Protein AF-U7L4D9-F1 (afdb_monomer_lite)

Foldseek 3Di:
DDDDPPDDPPPPPVVVVVVVVVVVVVVVVVLVVVLLVLLLVLLVVQQLVLCVVLVNDDPVSVVLSVVCSVVVRVSLVVLVVCALVDPCRPCSVVSSVSSVVSSVRSVVRSVVVSVVVVVVVVVVVVVVVVVVVVVVVVVVVD

Structure (mmCIF, N/CA/C/O backbone):
data_AF-U7L4D9-F1
#
_entry.id   AF-U7L4D9-F1
#
loop_
_atom_site.group_PDB
_atom_site.id
_atom_site.type_symbol
_atom_site.label_atom_id
_atom_site.label_alt_id
_atom_site.label_comp_id
_atom_site.label_asym_id
_atom_site.label_entity_id
_atom_site.label_seq_id
_atom_site.pdbx_PDB_ins_code
_atom_site.Cartn_x
_atom_site.Cartn_y
_atom_site.Cartn_z
_atom_site.occupancy
_atom_site.B_iso_or_equiv
_atom_site.auth_seq_id
_atom_site.auth_comp_id
_atom_site.auth_asym_id
_atom_site.auth_atom_id
_atom_site.pdbx_PDB_model_num
ATOM 1 N N . MET A 1 1 ? -2.264 37.129 45.537 1.00 47.91 1 MET A N 1
ATOM 2 C CA . MET A 1 1 ? -3.603 37.153 46.159 1.00 47.91 1 MET A CA 1
ATOM 3 C C . MET A 1 1 ? -4.598 36.658 45.135 1.00 47.91 1 MET A C 1
ATOM 5 O O . MET A 1 1 ? -4.792 37.295 44.114 1.00 47.91 1 MET A O 1
ATOM 9 N N . GLY A 1 2 ? -5.094 35.458 45.377 1.00 52.03 2 GLY A N 1
ATOM 10 C CA . GLY A 1 2 ? -5.915 34.646 44.482 1.00 52.03 2 GLY A CA 1
ATOM 11 C C . GLY A 1 2 ? -6.047 33.256 45.096 1.00 52.03 2 GLY A C 1
ATOM 12 O O . GLY A 1 2 ? -5.856 32.241 44.442 1.00 52.03 2 GLY A O 1
ATOM 13 N N . THR A 1 3 ? -6.221 33.251 46.416 1.00 65.69 3 THR A N 1
ATOM 14 C CA . THR A 1 3 ? -6.604 32.117 47.238 1.00 65.69 3 THR A CA 1
ATOM 15 C C . THR A 1 3 ? -8.001 31.723 46.809 1.00 65.69 3 THR A C 1
ATOM 17 O O . THR A 1 3 ? -8.895 32.545 46.954 1.00 65.69 3 THR A O 1
ATOM 20 N N . LEU A 1 4 ? -8.159 30.527 46.257 1.00 44.88 4 LEU A N 1
ATOM 21 C CA . LEU A 1 4 ? -9.353 29.681 46.326 1.00 44.88 4 LEU A CA 1
ATOM 22 C C . LEU A 1 4 ? -8.962 28.346 45.662 1.00 44.88 4 LEU A C 1
ATOM 24 O O . LEU A 1 4 ? -9.515 27.934 44.648 1.00 44.88 4 LEU A O 1
ATOM 28 N N . LEU A 1 5 ? -7.982 27.652 46.258 1.00 50.12 5 LEU A N 1
ATOM 29 C CA . LEU A 1 5 ? -7.883 26.190 46.161 1.00 50.12 5 LEU A CA 1
ATOM 30 C C . LEU A 1 5 ? -9.001 25.613 47.037 1.00 50.12 5 LEU A C 1
ATOM 32 O O . LEU A 1 5 ? -8.760 25.020 48.083 1.00 50.12 5 LEU A O 1
ATOM 36 N N . SER A 1 6 ? -10.237 25.920 46.641 1.00 47.88 6 SER A N 1
ATOM 37 C CA . SER A 1 6 ? -11.427 25.292 47.181 1.00 47.88 6 SER A CA 1
ATOM 38 C C . SER A 1 6 ? -11.336 23.822 46.808 1.00 47.88 6 SER A C 1
ATOM 40 O O . SER A 1 6 ? -11.012 23.479 45.673 1.00 47.88 6 SER A O 1
ATOM 42 N N . GLU A 1 7 ? -11.510 22.987 47.815 1.00 55.09 7 GLU A N 1
ATOM 43 C CA . GLU A 1 7 ? -11.440 21.539 47.780 1.00 55.09 7 GLU A CA 1
ATOM 44 C C . GLU A 1 7 ? -12.143 20.945 46.551 1.00 55.09 7 GLU A C 1
ATOM 46 O O . GLU A 1 7 ? -13.360 20.782 46.516 1.00 55.09 7 GLU A O 1
ATOM 51 N N . ILE A 1 8 ? -11.359 20.580 45.537 1.00 54.31 8 ILE A N 1
ATOM 52 C CA . ILE A 1 8 ? -11.788 19.639 44.507 1.00 54.31 8 ILE A CA 1
ATOM 53 C C . ILE A 1 8 ? -10.964 18.378 44.761 1.00 54.31 8 ILE A C 1
ATOM 55 O O . ILE A 1 8 ? -9.733 18.465 44.722 1.00 54.31 8 ILE A O 1
ATOM 59 N N . PRO A 1 9 ? -11.572 17.220 45.066 1.00 49.53 9 PRO A N 1
ATOM 60 C CA . PRO A 1 9 ? -10.825 16.001 45.347 1.00 49.53 9 PRO A CA 1
ATOM 61 C C . PRO A 1 9 ? -9.893 15.664 44.171 1.00 49.53 9 PRO A C 1
ATOM 63 O O . PRO A 1 9 ? -10.321 15.277 43.085 1.00 49.53 9 PRO A O 1
ATOM 66 N N . VAL A 1 10 ? -8.585 15.816 44.395 1.00 53.44 10 VAL A N 1
ATOM 67 C CA . VAL A 1 10 ? -7.511 15.665 43.395 1.00 53.44 10 VAL A CA 1
ATOM 68 C C . VAL A 1 10 ? -7.223 14.208 43.002 1.00 53.44 10 VAL A C 1
ATOM 70 O O . VAL A 1 10 ? -6.295 13.945 42.241 1.00 53.44 10 VAL A O 1
ATOM 73 N N . ASN A 1 11 ? -8.015 13.240 43.470 1.00 48.06 11 ASN A N 1
ATOM 74 C CA . ASN A 1 11 ? -7.643 11.823 43.414 1.00 48.06 11 ASN A CA 1
ATOM 75 C C . ASN A 1 11 ? -8.266 11.007 42.261 1.00 48.06 11 ASN A C 1
ATOM 77 O O . ASN A 1 11 ? -8.209 9.781 42.271 1.00 48.06 11 ASN A O 1
ATOM 81 N N . SER A 1 12 ? -8.859 11.643 41.244 1.00 49.12 12 SER A N 1
ATOM 82 C CA . SER A 1 12 ? -9.377 10.912 40.064 1.00 49.12 12 SER A CA 1
ATOM 83 C C . SER A 1 12 ? -9.062 11.552 38.710 1.00 49.12 12 SER A C 1
ATOM 85 O O . SER A 1 12 ? -9.039 10.851 37.701 1.00 49.12 12 SER A O 1
ATOM 87 N N . PHE A 1 13 ? -8.715 12.841 38.663 1.00 47.81 13 PHE A N 1
ATOM 88 C CA . PHE A 1 13 ? -8.390 13.525 37.404 1.00 47.81 13 PHE A CA 1
ATOM 89 C C . PHE A 1 13 ? -7.001 13.168 36.852 1.00 47.81 13 PHE A C 1
ATOM 91 O O . PHE A 1 13 ? -6.845 13.026 35.640 1.00 47.81 13 PHE A O 1
ATOM 98 N N . GLY A 1 14 ? -5.998 12.963 37.716 1.00 54.53 14 GLY A N 1
ATOM 99 C CA . GLY A 1 14 ? -4.638 12.607 37.287 1.00 54.53 14 GLY A CA 1
ATOM 100 C C . GLY A 1 14 ? -4.536 11.201 36.682 1.00 54.53 14 GLY A C 1
ATOM 101 O O . GLY A 1 14 ? -3.907 11.018 35.643 1.00 54.53 14 GLY A O 1
ATOM 102 N N . GLN A 1 15 ? -5.215 10.221 37.284 1.00 56.41 15 GLN A N 1
ATOM 103 C CA . GLN A 1 15 ? -5.224 8.824 36.827 1.00 56.41 15 GLN A CA 1
ATOM 104 C C . GLN A 1 15 ? -6.091 8.620 35.570 1.00 56.41 15 GLN A C 1
ATOM 106 O O . GLN A 1 15 ? -5.682 7.921 34.640 1.00 56.41 15 GLN A O 1
ATOM 111 N N . ALA A 1 16 ? -7.252 9.284 35.488 1.00 60.09 16 ALA A N 1
ATOM 112 C CA . ALA A 1 16 ? -8.108 9.239 34.300 1.00 60.09 16 ALA A CA 1
ATOM 113 C C . ALA A 1 16 ? -7.458 9.932 33.086 1.00 60.09 16 ALA A C 1
ATOM 115 O O . ALA A 1 16 ? -7.483 9.387 31.984 1.00 60.09 16 ALA A O 1
ATOM 116 N N . SER A 1 17 ? -6.810 11.086 33.287 1.00 60.84 17 SER A N 1
ATOM 117 C CA . SER A 1 17 ? -6.110 11.823 32.222 1.00 60.84 17 SER A CA 1
ATOM 118 C C . SER A 1 17 ? -4.874 11.074 31.703 1.00 60.84 17 SER A C 1
ATOM 120 O O . SER A 1 17 ? -4.666 10.979 30.489 1.00 60.84 17 SER A O 1
ATOM 122 N N . ALA A 1 18 ? -4.097 10.456 32.604 1.00 66.56 18 ALA A N 1
ATOM 123 C CA . ALA A 1 18 ? -2.975 9.597 32.226 1.00 66.56 18 ALA A CA 1
ATOM 124 C C . ALA A 1 18 ? -3.442 8.410 31.365 1.00 66.56 18 ALA A C 1
ATOM 126 O O . ALA A 1 18 ? -2.912 8.187 30.277 1.00 66.56 18 ALA A O 1
ATOM 127 N N . THR A 1 19 ? -4.503 7.718 31.789 1.00 75.56 19 THR A N 1
ATOM 128 C CA . THR A 1 19 ? -5.066 6.576 31.051 1.00 75.56 19 THR A CA 1
ATOM 129 C C . THR A 1 19 ? -5.636 6.997 29.690 1.00 75.56 19 THR A C 1
ATOM 131 O O . THR A 1 19 ? -5.391 6.335 28.680 1.00 75.56 19 THR A O 1
ATOM 134 N N . GLN A 1 20 ? -6.339 8.132 29.618 1.00 74.00 20 GLN A N 1
ATOM 135 C CA . GLN A 1 20 ? -6.911 8.658 28.374 1.00 74.00 20 GLN A CA 1
ATOM 136 C C . GLN A 1 20 ? -5.833 9.027 27.338 1.00 74.00 20 GLN A C 1
ATOM 138 O O . GLN A 1 20 ? -6.004 8.765 26.143 1.00 74.00 20 GLN A O 1
ATOM 143 N N . SER A 1 21 ? -4.708 9.600 27.780 1.00 78.69 21 SER A N 1
ATOM 144 C CA . SER A 1 21 ? -3.575 9.929 26.906 1.00 78.69 21 SER A CA 1
ATOM 145 C C . SER A 1 21 ? -2.888 8.670 26.373 1.00 78.69 21 SER A C 1
ATOM 147 O O . SER A 1 21 ? -2.688 8.541 25.162 1.00 78.69 21 SER A O 1
ATOM 149 N N . THR A 1 22 ? -2.605 7.698 27.246 1.00 82.44 22 THR A N 1
ATOM 150 C CA . THR A 1 22 ? -1.958 6.438 26.858 1.00 82.44 22 THR A CA 1
ATOM 151 C C . THR A 1 22 ? -2.796 5.657 25.850 1.00 82.44 22 THR A C 1
ATOM 153 O O . THR A 1 22 ? -2.261 5.220 24.833 1.00 82.44 22 THR A O 1
ATOM 156 N N . VAL A 1 23 ? -4.113 5.538 26.058 1.00 85.44 23 VAL A N 1
ATOM 157 C CA . VAL A 1 23 ? -5.003 4.832 25.117 1.00 85.44 23 VAL A CA 1
ATOM 158 C C . VAL A 1 23 ? -4.971 5.478 23.731 1.00 85.44 23 VAL A C 1
ATOM 160 O O . VAL A 1 23 ? -4.909 4.775 22.722 1.00 85.44 23 VAL A O 1
ATOM 163 N N . ARG A 1 24 ? -4.952 6.813 23.654 1.00 84.62 24 ARG A N 1
ATOM 164 C CA . ARG A 1 24 ? -4.873 7.521 22.371 1.00 84.62 24 ARG A CA 1
ATOM 165 C C . ARG A 1 24 ? -3.506 7.358 21.701 1.00 84.62 24 ARG A C 1
ATOM 167 O O . ARG A 1 24 ? -3.471 7.151 20.493 1.00 84.62 24 ARG A O 1
ATOM 174 N N . GLN A 1 25 ? -2.410 7.418 22.460 1.00 89.75 25 GLN A N 1
ATOM 175 C CA . GLN A 1 25 ? -1.051 7.222 21.936 1.00 89.75 25 GLN A CA 1
ATOM 176 C C . GLN A 1 25 ? -0.844 5.802 21.398 1.00 89.75 25 GLN A C 1
ATOM 178 O O . GLN A 1 25 ? -0.403 5.624 20.259 1.00 89.75 25 GLN A O 1
ATOM 183 N N . VAL A 1 26 ? -1.222 4.794 22.190 1.00 89.44 26 VAL A N 1
ATOM 184 C CA . VAL A 1 26 ? -1.174 3.382 21.789 1.00 89.44 26 VAL A CA 1
ATOM 185 C C . VAL A 1 26 ? -2.076 3.158 20.578 1.00 89.44 26 VAL A C 1
ATOM 187 O O . VAL A 1 26 ? -1.646 2.565 19.592 1.00 89.44 26 VAL A O 1
ATOM 190 N N . GLY A 1 27 ? -3.290 3.714 20.598 1.00 86.19 27 GLY A N 1
ATOM 191 C CA . GLY A 1 27 ? -4.217 3.658 19.471 1.00 86.19 27 GLY A CA 1
ATOM 192 C C . GLY A 1 27 ? -3.639 4.260 18.186 1.00 86.19 27 GLY A C 1
ATOM 193 O O . GLY A 1 27 ? -3.745 3.643 17.128 1.00 86.19 27 GLY A O 1
ATOM 194 N N . SER A 1 28 ? -2.974 5.420 18.253 1.00 89.88 28 SER A N 1
ATOM 195 C CA . SER A 1 28 ? -2.367 6.051 17.071 1.00 89.88 28 SER A CA 1
ATOM 196 C C . SER A 1 28 ? -1.162 5.283 16.526 1.00 89.88 28 SER A C 1
ATOM 198 O O . SER A 1 28 ? -0.997 5.183 15.307 1.00 89.88 28 SER A O 1
ATOM 200 N N . ALA A 1 29 ? -0.341 4.708 17.410 1.00 92.31 29 ALA A N 1
ATOM 201 C CA . ALA A 1 29 ? 0.801 3.890 17.015 1.00 92.31 29 ALA A CA 1
ATOM 202 C C . ALA A 1 29 ? 0.340 2.599 16.322 1.00 92.31 29 ALA A C 1
ATOM 204 O O . ALA A 1 29 ? 0.785 2.294 15.215 1.00 92.31 29 ALA A O 1
ATOM 205 N N . LEU A 1 30 ? -0.621 1.892 16.926 1.00 90.56 30 LEU A N 1
ATOM 206 C CA . LEU A 1 30 ? -1.219 0.690 16.346 1.00 90.56 30 LEU A CA 1
ATOM 207 C C . LEU A 1 30 ? -1.926 0.993 15.023 1.00 90.56 30 LEU A C 1
ATOM 209 O O . LEU A 1 30 ? -1.724 0.276 14.047 1.00 90.56 30 LEU A O 1
ATOM 213 N N . GLY A 1 31 ? -2.700 2.080 14.955 1.00 90.38 31 GLY A N 1
ATOM 214 C CA . GLY A 1 31 ? -3.381 2.496 13.728 1.00 90.38 31 GLY A CA 1
ATOM 215 C C . GLY A 1 31 ? -2.410 2.750 12.574 1.00 90.38 31 GLY A C 1
ATOM 216 O O . GLY A 1 31 ? -2.647 2.295 11.455 1.00 90.38 31 GLY A O 1
ATOM 217 N N . THR A 1 32 ? -1.282 3.408 12.853 1.00 91.31 32 THR A N 1
ATOM 218 C CA . THR A 1 32 ? -0.230 3.659 11.856 1.00 91.31 32 THR A CA 1
ATOM 219 C C . THR A 1 32 ? 0.440 2.358 11.410 1.00 91.31 32 THR A C 1
ATOM 221 O O . THR A 1 32 ? 0.585 2.126 10.210 1.00 91.31 32 THR A O 1
ATOM 224 N N . ALA A 1 33 ? 0.792 1.476 12.351 1.00 93.31 33 ALA A N 1
ATOM 225 C CA . ALA A 1 33 ? 1.433 0.194 12.055 1.00 93.31 33 ALA A CA 1
ATOM 226 C C . ALA A 1 33 ? 0.536 -0.729 11.212 1.00 93.31 33 ALA A C 1
ATOM 228 O O . ALA A 1 33 ? 0.984 -1.304 10.215 1.00 93.31 33 ALA A O 1
ATOM 229 N N . VAL A 1 34 ? -0.746 -0.832 11.570 1.00 91.44 34 VAL A N 1
ATOM 230 C CA . VAL A 1 34 ? -1.734 -1.613 10.814 1.00 91.44 34 VAL A CA 1
ATOM 231 C C . VAL A 1 34 ? -1.933 -1.015 9.424 1.00 91.44 34 VAL A C 1
ATOM 233 O O . VAL A 1 34 ? -1.865 -1.746 8.439 1.00 91.44 34 VAL A O 1
ATOM 236 N N . SER A 1 35 ? -2.096 0.307 9.315 1.00 92.50 35 SER A N 1
ATOM 237 C CA . SER A 1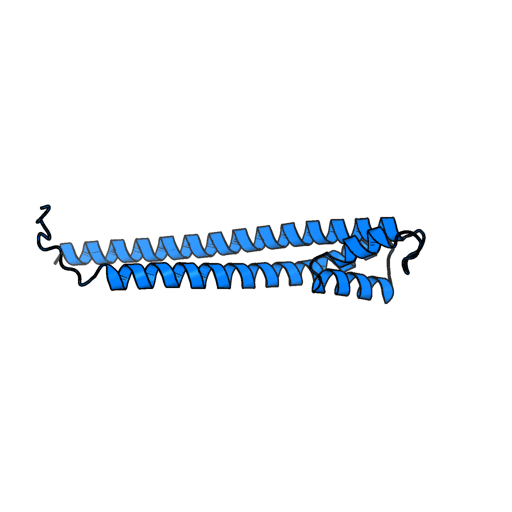 35 ? -2.273 0.978 8.018 1.00 92.50 35 SER A CA 1
ATOM 238 C C . SER A 1 35 ? -1.066 0.774 7.098 1.00 92.50 35 SER A C 1
ATOM 240 O O . SER A 1 35 ? -1.238 0.476 5.917 1.00 92.50 35 SER A O 1
ATOM 242 N N . GLY A 1 36 ? 0.155 0.869 7.636 1.00 93.38 36 GLY A N 1
ATOM 243 C CA . GLY A 1 36 ? 1.388 0.592 6.896 1.00 93.38 36 GLY A CA 1
ATOM 244 C C . GLY A 1 36 ? 1.485 -0.865 6.439 1.00 93.38 36 GLY A C 1
ATOM 245 O O . GLY A 1 36 ? 1.841 -1.129 5.291 1.00 93.38 36 GLY A O 1
ATOM 246 N N . SER A 1 37 ? 1.093 -1.810 7.297 1.00 94.88 37 SER A N 1
ATOM 247 C CA . SER A 1 37 ? 1.084 -3.243 6.971 1.00 94.88 37 SER A CA 1
ATOM 248 C C . SER A 1 37 ? 0.090 -3.564 5.856 1.00 94.88 37 SER A C 1
ATOM 250 O O . SER A 1 37 ? 0.448 -4.215 4.874 1.00 94.88 37 SER A O 1
ATOM 252 N N . VAL A 1 38 ? -1.140 -3.052 5.960 1.00 95.44 38 VAL A N 1
ATOM 253 C CA . VAL A 1 38 ? -2.171 -3.224 4.928 1.00 95.44 38 VAL A CA 1
ATOM 254 C C . VAL A 1 38 ? -1.737 -2.580 3.617 1.00 95.44 38 VAL A C 1
ATOM 256 O O . VAL A 1 38 ? -1.881 -3.190 2.561 1.00 95.44 38 VAL A O 1
ATOM 259 N N . PHE A 1 39 ? -1.177 -1.372 3.666 1.00 95.75 39 PHE A N 1
ATOM 260 C CA . PHE A 1 39 ? -0.678 -0.698 2.474 1.00 95.75 39 PHE A CA 1
ATOM 261 C C . PHE A 1 39 ? 0.452 -1.488 1.801 1.00 95.75 39 PHE A C 1
ATOM 263 O O . PHE A 1 39 ? 0.405 -1.708 0.593 1.00 95.75 39 PHE A O 1
ATOM 270 N N . SER A 1 40 ? 1.421 -1.988 2.573 1.00 95.81 40 SER A N 1
ATOM 271 C CA . SER A 1 40 ? 2.518 -2.811 2.050 1.00 95.81 40 SER A CA 1
ATOM 272 C C . SER A 1 40 ? 2.016 -4.118 1.429 1.00 95.81 40 SER A C 1
ATOM 274 O O . SER A 1 40 ? 2.459 -4.505 0.346 1.00 95.81 40 SER A O 1
ATOM 276 N N . MET A 1 41 ? 1.041 -4.770 2.067 1.00 95.94 41 MET A N 1
ATOM 277 C CA . MET A 1 41 ? 0.389 -5.961 1.524 1.00 95.94 41 MET A CA 1
ATOM 278 C C . MET A 1 41 ? -0.366 -5.644 0.227 1.00 95.94 41 MET A C 1
ATOM 280 O O . MET A 1 41 ? -0.253 -6.382 -0.750 1.00 95.94 41 MET A O 1
ATOM 284 N N . ALA A 1 42 ? -1.088 -4.522 0.184 1.00 96.88 42 ALA A N 1
ATOM 285 C CA . ALA A 1 42 ? -1.801 -4.084 -1.007 1.00 96.88 42 ALA A CA 1
ATOM 286 C C . ALA A 1 42 ? -0.841 -3.788 -2.170 1.00 96.88 42 ALA A C 1
ATOM 288 O O . ALA A 1 42 ? -1.122 -4.197 -3.293 1.00 96.88 42 ALA A O 1
ATOM 289 N N . LEU A 1 43 ? 0.319 -3.175 -1.909 1.00 97.31 43 LEU A N 1
ATOM 290 C CA . LEU A 1 43 ? 1.370 -2.977 -2.914 1.00 97.31 43 LEU A CA 1
ATOM 291 C C . LEU A 1 43 ? 1.891 -4.296 -3.490 1.00 97.31 43 LEU A C 1
ATOM 293 O O . LEU A 1 43 ? 2.081 -4.392 -4.701 1.00 97.31 43 LEU A O 1
ATOM 297 N N . GLY A 1 44 ? 2.058 -5.322 -2.650 1.00 95.94 44 GLY A N 1
ATOM 298 C CA . GLY A 1 44 ? 2.444 -6.664 -3.098 1.00 95.94 44 GLY A CA 1
ATOM 299 C C . GLY A 1 44 ? 1.440 -7.301 -4.068 1.00 95.94 44 GLY A C 1
ATOM 300 O O . GLY A 1 44 ? 1.816 -8.150 -4.868 1.00 95.94 44 GLY A O 1
ATOM 301 N N . LEU A 1 45 ? 0.177 -6.867 -4.041 1.00 95.50 45 LEU A N 1
ATOM 302 C CA . LEU A 1 45 ? -0.873 -7.346 -4.942 1.00 95.50 45 LEU A CA 1
ATOM 303 C C . LEU A 1 45 ? -1.057 -6.455 -6.174 1.00 95.50 45 LEU A C 1
ATOM 305 O O . LEU A 1 45 ? -1.399 -6.959 -7.245 1.00 95.50 45 LEU A O 1
ATOM 309 N N . THR A 1 46 ? -0.896 -5.138 -6.030 1.00 97.25 46 THR A N 1
ATOM 310 C CA . THR A 1 46 ? -1.193 -4.186 -7.104 1.00 97.25 46 THR A CA 1
ATOM 311 C C . THR A 1 46 ? -0.011 -3.959 -8.032 1.00 97.25 46 THR A C 1
ATOM 313 O O . THR A 1 46 ? -0.225 -3.955 -9.238 1.00 97.25 46 THR A O 1
ATOM 316 N N . LEU A 1 47 ? 1.217 -3.818 -7.519 1.00 97.12 47 LEU A N 1
ATOM 317 C CA . LEU A 1 47 ? 2.384 -3.510 -8.357 1.00 97.12 47 LEU A CA 1
ATOM 318 C C . LEU A 1 47 ? 2.658 -4.585 -9.423 1.00 97.12 47 LEU A C 1
ATOM 320 O O . LEU A 1 47 ? 2.835 -4.208 -10.582 1.00 97.12 47 LEU A O 1
ATOM 324 N N . PRO A 1 48 ? 2.632 -5.900 -9.115 1.00 96.12 48 PRO A N 1
ATOM 325 C CA . PRO A 1 48 ? 2.835 -6.918 -10.144 1.0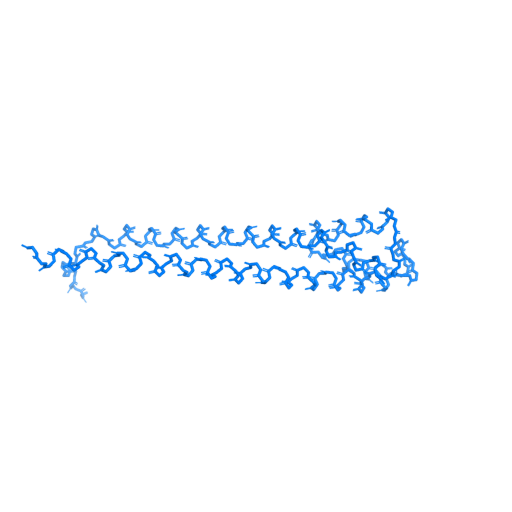0 96.12 48 PRO A CA 1
ATOM 326 C C . PRO A 1 48 ? 1.748 -6.869 -11.221 1.00 96.12 48 PRO A C 1
ATOM 328 O O . PRO A 1 48 ? 2.059 -6.899 -12.406 1.00 96.12 48 PRO A O 1
ATOM 331 N N . LYS A 1 49 ? 0.478 -6.704 -10.823 1.00 96.50 49 LYS A N 1
ATOM 332 C CA . LYS A 1 49 ? -0.657 -6.656 -11.757 1.00 96.50 49 LYS A CA 1
ATOM 333 C C . LYS A 1 49 ? -0.605 -5.462 -12.698 1.00 96.50 49 LYS A C 1
ATOM 335 O O . LYS A 1 49 ? -0.975 -5.586 -13.861 1.00 96.50 49 LYS A O 1
ATOM 340 N N . THR A 1 50 ? -0.199 -4.293 -12.208 1.00 97.31 50 THR A N 1
ATOM 341 C CA . THR A 1 50 ? -0.153 -3.089 -13.043 1.00 97.31 50 THR A CA 1
ATOM 342 C C . THR A 1 50 ? 1.042 -3.091 -13.987 1.00 97.31 50 THR A C 1
ATOM 344 O O . THR A 1 50 ? 0.918 -2.587 -15.099 1.00 97.31 50 THR A O 1
ATOM 347 N N . LEU A 1 51 ? 2.164 -3.699 -13.587 1.00 96.88 51 LEU A N 1
ATOM 348 C CA . LEU A 1 51 ? 3.293 -3.971 -14.480 1.00 96.88 51 LEU A CA 1
ATOM 349 C C . LEU A 1 51 ? 2.924 -4.998 -15.555 1.00 96.88 51 LEU A C 1
ATOM 351 O O . LEU A 1 51 ? 3.170 -4.756 -16.734 1.00 96.88 51 LEU A O 1
ATOM 355 N N . GLU A 1 52 ? 2.260 -6.087 -15.169 1.00 96.31 52 GLU A N 1
ATOM 356 C CA . GLU A 1 52 ? 1.792 -7.124 -16.090 1.00 96.31 52 GLU A CA 1
ATOM 357 C C . GLU A 1 52 ? 0.820 -6.560 -17.135 1.00 96.31 52 GLU A C 1
ATOM 359 O O . GLU A 1 52 ? 0.994 -6.781 -18.332 1.00 96.31 52 GLU A O 1
ATOM 364 N N . ALA A 1 53 ? -0.149 -5.746 -16.701 1.00 96.06 53 ALA A N 1
ATOM 365 C CA . ALA A 1 53 ? -1.088 -5.059 -17.589 1.00 96.06 53 ALA A CA 1
ATOM 366 C C . ALA A 1 53 ? -0.404 -4.069 -18.551 1.00 96.06 53 ALA A C 1
ATOM 368 O O . ALA A 1 53 ? -0.951 -3.761 -19.608 1.00 96.06 53 ALA A O 1
ATOM 369 N N . ALA A 1 54 ? 0.786 -3.579 -18.197 1.00 94.94 54 ALA A N 1
ATOM 370 C CA . ALA A 1 54 ? 1.615 -2.729 -19.044 1.00 94.94 54 ALA A CA 1
ATOM 371 C C . ALA A 1 54 ? 2.595 -3.527 -19.932 1.00 94.94 54 ALA A C 1
ATOM 373 O O . ALA A 1 54 ? 3.419 -2.927 -20.619 1.00 94.94 54 ALA A O 1
ATOM 374 N N . GLY A 1 55 ? 2.531 -4.864 -19.916 1.00 93.94 55 GLY A N 1
ATOM 375 C CA . GLY A 1 55 ? 3.434 -5.740 -20.667 1.00 93.94 55 GLY A CA 1
ATOM 376 C C . GLY A 1 55 ? 4.845 -5.844 -20.076 1.00 93.94 55 GLY A C 1
ATOM 377 O O . GLY A 1 55 ? 5.752 -6.333 -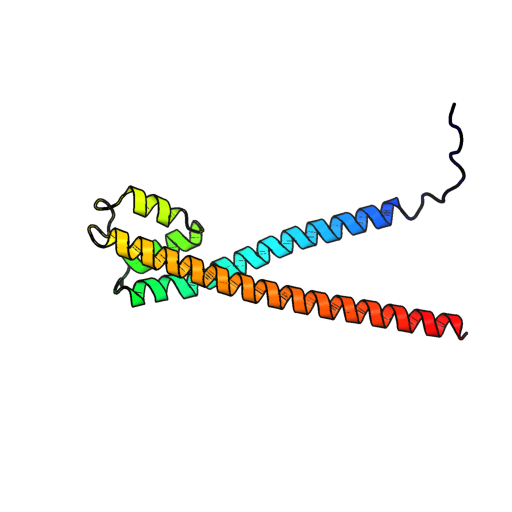20.745 1.00 93.94 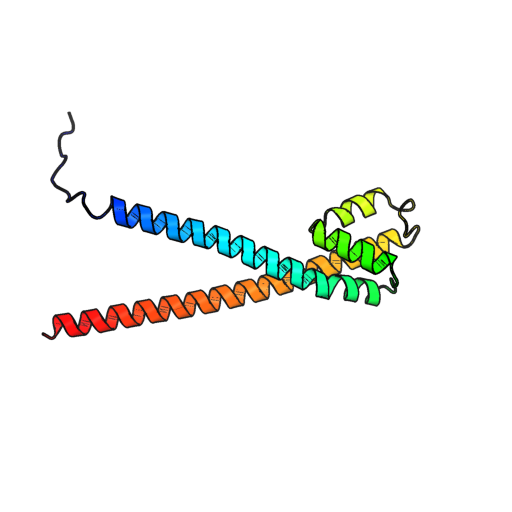55 GLY A O 1
ATOM 378 N N . ILE A 1 56 ? 5.051 -5.389 -18.836 1.00 93.69 56 ILE A N 1
ATOM 379 C CA . ILE A 1 56 ? 6.343 -5.416 -18.146 1.00 93.69 56 ILE A CA 1
ATOM 380 C C . ILE A 1 56 ? 6.414 -6.682 -17.290 1.00 93.69 56 ILE A C 1
ATOM 382 O O . ILE A 1 56 ? 5.770 -6.787 -16.246 1.00 93.69 56 ILE A O 1
ATOM 386 N N . MET A 1 57 ? 7.205 -7.656 -17.737 1.00 90.94 57 MET A N 1
ATOM 387 C CA . MET A 1 57 ? 7.318 -8.976 -17.114 1.00 90.94 57 MET A CA 1
ATOM 388 C C . MET A 1 57 ? 8.779 -9.356 -16.838 1.00 90.94 57 MET A C 1
ATOM 390 O O . MET A 1 57 ? 9.715 -8.760 -17.367 1.00 90.94 57 MET A O 1
ATOM 394 N N . GLY A 1 58 ? 8.972 -10.384 -16.010 1.00 89.38 58 GLY A N 1
ATOM 395 C CA . GLY A 1 58 ? 10.282 -10.968 -15.720 1.00 89.38 58 GLY A CA 1
ATOM 396 C C . GLY A 1 58 ? 10.949 -10.451 -14.436 1.00 89.38 58 GLY A C 1
ATOM 397 O O . GLY A 1 58 ? 10.354 -9.678 -13.679 1.00 89.38 58 GLY A O 1
ATOM 398 N N . PRO A 1 59 ? 12.196 -10.883 -14.162 1.00 86.94 59 PRO A N 1
ATOM 399 C CA . PRO A 1 59 ? 12.883 -10.603 -12.897 1.00 86.94 59 PRO A CA 1
ATOM 400 C C . PRO A 1 59 ? 13.073 -9.109 -12.608 1.00 86.94 59 PRO A C 1
ATOM 402 O O . PRO A 1 59 ? 12.966 -8.693 -11.458 1.00 86.94 59 PRO A O 1
ATOM 405 N N . GLY A 1 60 ? 13.294 -8.290 -13.643 1.00 90.19 60 GLY A N 1
ATOM 406 C CA . GLY A 1 60 ? 13.406 -6.835 -13.498 1.00 90.19 60 GLY A CA 1
ATOM 407 C C . GLY A 1 60 ? 12.102 -6.181 -13.029 1.00 90.19 60 GLY A C 1
ATOM 408 O O . GLY A 1 60 ? 12.133 -5.297 -12.177 1.00 90.19 60 GLY A O 1
ATOM 409 N N . ALA A 1 61 ? 10.954 -6.667 -13.516 1.00 93.06 61 ALA A N 1
ATOM 410 C CA . ALA A 1 61 ? 9.629 -6.200 -13.107 1.00 93.06 61 ALA A CA 1
ATOM 411 C C . ALA A 1 61 ? 9.348 -6.527 -11.631 1.00 93.06 61 ALA A C 1
ATOM 413 O O . ALA A 1 61 ? 8.930 -5.663 -10.862 1.00 93.06 61 ALA A O 1
ATOM 414 N N . ALA A 1 62 ? 9.639 -7.764 -11.216 1.00 94.00 62 ALA A N 1
ATOM 415 C CA . ALA A 1 62 ? 9.507 -8.178 -9.822 1.00 94.00 62 ALA A CA 1
ATOM 416 C C . ALA A 1 62 ? 10.461 -7.397 -8.902 1.00 94.00 62 ALA A C 1
ATOM 418 O O . ALA A 1 62 ? 10.053 -6.940 -7.837 1.00 94.00 62 ALA A O 1
ATOM 419 N N . GLY A 1 63 ? 11.707 -7.188 -9.340 1.00 95.06 63 GLY A N 1
ATOM 420 C CA . GLY A 1 63 ? 12.708 -6.429 -8.595 1.00 95.06 63 GLY A CA 1
ATOM 421 C C . GLY A 1 63 ? 12.299 -4.976 -8.368 1.00 95.06 63 GLY A C 1
ATOM 422 O O . GLY A 1 63 ? 12.355 -4.498 -7.237 1.00 95.06 63 GLY A O 1
ATOM 423 N N . ILE A 1 64 ? 11.826 -4.277 -9.407 1.00 95.56 64 ILE A N 1
ATOM 424 C CA . ILE A 1 64 ? 11.401 -2.879 -9.256 1.00 95.56 64 ILE A CA 1
ATOM 425 C C . ILE A 1 64 ? 10.091 -2.749 -8.471 1.00 95.56 64 ILE A C 1
ATOM 427 O O . ILE A 1 64 ? 9.932 -1.792 -7.711 1.00 95.56 64 ILE A O 1
ATOM 431 N N . ALA A 1 65 ? 9.171 -3.712 -8.595 1.00 96.69 65 ALA A N 1
ATOM 432 C CA . ALA A 1 65 ? 7.966 -3.767 -7.770 1.00 96.69 65 ALA A CA 1
ATOM 433 C C . ALA A 1 65 ? 8.320 -3.929 -6.287 1.00 96.69 65 ALA A C 1
ATOM 435 O O . ALA A 1 65 ? 7.803 -3.200 -5.441 1.00 96.69 65 ALA A O 1
ATOM 436 N N . GLU A 1 66 ? 9.241 -4.837 -5.971 1.00 96.38 66 GLU A N 1
ATOM 437 C CA . GLU A 1 66 ? 9.682 -5.070 -4.599 1.00 96.38 66 GLU A CA 1
ATOM 438 C C . GLU A 1 66 ? 10.458 -3.874 -4.038 1.00 96.38 66 GLU A C 1
ATOM 440 O O . GLU A 1 66 ? 10.163 -3.426 -2.932 1.00 96.38 66 GLU A O 1
ATOM 445 N N . ALA A 1 67 ? 11.370 -3.285 -4.818 1.00 96.12 67 ALA A N 1
ATOM 446 C CA . ALA A 1 67 ? 12.069 -2.060 -4.434 1.00 96.12 67 ALA A CA 1
ATOM 447 C C . ALA A 1 67 ? 11.077 -0.921 -4.149 1.00 96.12 67 ALA A C 1
ATOM 449 O O . ALA A 1 67 ? 11.163 -0.255 -3.120 1.00 96.12 67 ALA A O 1
ATOM 450 N N . THR A 1 68 ? 10.071 -0.753 -5.011 1.00 96.38 68 THR A N 1
ATOM 451 C CA . THR A 1 68 ? 8.993 0.229 -4.824 1.00 96.38 68 THR A CA 1
ATOM 452 C C . THR A 1 68 ? 8.197 -0.035 -3.547 1.00 96.38 68 THR A C 1
ATOM 454 O O . THR A 1 68 ? 7.879 0.905 -2.817 1.00 96.38 68 THR A O 1
ATOM 457 N N . ARG A 1 69 ? 7.889 -1.302 -3.250 1.00 96.12 69 ARG A N 1
ATOM 458 C CA . ARG A 1 69 ? 7.164 -1.703 -2.041 1.00 96.12 69 ARG A CA 1
ATOM 459 C C . ARG A 1 69 ? 7.966 -1.421 -0.773 1.00 96.12 69 ARG A C 1
ATOM 461 O O . ARG A 1 69 ? 7.424 -0.840 0.165 1.00 96.12 69 ARG A O 1
ATOM 468 N N . GLN A 1 70 ? 9.237 -1.815 -0.745 1.00 95.69 70 GLN A N 1
ATOM 469 C CA . GLN A 1 70 ? 10.127 -1.620 0.402 1.00 95.69 70 GLN A CA 1
ATOM 470 C C . GLN A 1 70 ? 10.410 -0.141 0.664 1.00 95.69 70 GLN A C 1
ATOM 472 O O . GLN A 1 70 ? 10.498 0.281 1.814 1.00 95.69 70 GLN A O 1
ATOM 477 N N . SER A 1 71 ? 10.510 0.656 -0.398 1.00 94.94 71 SER A N 1
ATOM 478 C CA . SER A 1 71 ? 10.817 2.080 -0.310 1.00 94.94 71 SER A CA 1
ATOM 479 C C . SER A 1 71 ? 9.571 2.975 -0.197 1.00 94.94 71 SER A C 1
ATOM 481 O O . SER A 1 71 ? 9.684 4.202 -0.213 1.00 94.94 71 SER A O 1
ATOM 483 N N . ALA A 1 72 ? 8.376 2.375 -0.121 1.00 92.00 72 ALA A N 1
ATOM 484 C CA . ALA A 1 72 ? 7.084 3.064 -0.122 1.00 92.00 72 ALA A CA 1
ATOM 485 C C . ALA A 1 72 ? 6.913 4.071 -1.283 1.00 92.00 72 ALA A C 1
ATOM 487 O O . ALA A 1 72 ? 6.239 5.092 -1.143 1.00 92.00 72 ALA A O 1
ATOM 488 N N . GLY A 1 73 ? 7.513 3.784 -2.442 1.00 92.81 73 GLY A N 1
ATOM 489 C CA . GLY A 1 73 ? 7.360 4.575 -3.664 1.00 92.81 73 GLY A CA 1
ATOM 490 C C . GLY A 1 73 ? 8.525 5.497 -4.024 1.00 92.81 73 GLY A C 1
ATOM 491 O O . GLY A 1 73 ? 8.543 5.999 -5.147 1.00 92.81 73 GLY A O 1
ATOM 492 N N . SER A 1 74 ? 9.523 5.704 -3.156 1.00 94.81 74 SER A N 1
ATOM 493 C CA . SER A 1 74 ? 10.682 6.553 -3.503 1.00 94.81 74 SER A CA 1
ATOM 494 C C . SER A 1 74 ? 11.481 6.031 -4.711 1.00 94.81 74 SER A C 1
ATOM 496 O O . SER A 1 74 ? 11.966 6.838 -5.503 1.00 94.81 74 SER A O 1
ATOM 498 N N . ALA A 1 75 ? 11.515 4.711 -4.936 1.00 95.06 75 ALA A N 1
ATOM 499 C CA . ALA A 1 75 ? 12.146 4.091 -6.102 1.00 95.06 75 ALA A CA 1
ATOM 500 C C . ALA A 1 75 ? 11.529 4.563 -7.432 1.00 95.06 75 ALA A C 1
ATOM 502 O O . ALA A 1 75 ? 12.221 4.657 -8.440 1.00 95.06 75 ALA A O 1
ATOM 503 N N . ILE A 1 76 ? 10.240 4.933 -7.446 1.00 96.19 76 ILE A N 1
ATOM 504 C CA . ILE A 1 76 ? 9.570 5.482 -8.637 1.00 96.19 76 ILE A CA 1
ATOM 505 C C . ILE A 1 76 ? 10.155 6.854 -8.996 1.00 96.19 76 ILE A C 1
ATOM 507 O O . ILE A 1 76 ? 10.315 7.175 -10.174 1.00 96.19 76 ILE A O 1
ATOM 511 N N . ALA A 1 77 ? 10.455 7.681 -7.989 1.00 94.75 77 ALA A N 1
ATOM 512 C CA . ALA A 1 77 ? 11.041 8.999 -8.203 1.00 94.75 77 ALA A CA 1
ATOM 513 C C . ALA A 1 77 ? 12.471 8.880 -8.738 1.00 94.75 77 ALA A C 1
ATOM 515 O O . ALA A 1 77 ? 12.815 9.560 -9.702 1.00 94.75 77 ALA A O 1
ATOM 516 N N . GLU A 1 78 ? 13.265 7.972 -8.169 1.00 94.19 78 GLU A N 1
ATOM 517 C CA . GLU A 1 78 ? 14.609 7.670 -8.661 1.00 94.19 78 GLU A CA 1
ATOM 518 C C . GLU A 1 78 ? 14.574 7.163 -10.108 1.00 94.19 78 GLU A C 1
ATOM 520 O O . GLU A 1 78 ? 15.294 7.671 -10.966 1.00 94.19 78 GLU A O 1
ATOM 525 N N . LEU A 1 79 ? 13.659 6.242 -10.415 1.00 94.88 79 LEU A N 1
ATOM 526 C CA . LEU A 1 79 ? 13.490 5.704 -11.760 1.00 94.88 79 LEU A CA 1
ATOM 527 C C . LEU A 1 79 ? 13.120 6.794 -12.780 1.00 94.88 79 LEU A C 1
ATOM 529 O O . LEU A 1 79 ? 13.617 6.800 -13.907 1.00 94.88 79 LEU A O 1
ATOM 533 N N . ARG A 1 80 ? 12.293 7.765 -12.374 1.00 94.50 80 ARG A N 1
ATOM 534 C CA . ARG A 1 80 ? 11.950 8.931 -13.200 1.00 94.50 80 ARG A CA 1
ATOM 535 C C . ARG A 1 80 ? 13.164 9.819 -13.482 1.00 94.50 80 ARG A C 1
ATOM 537 O O . ARG A 1 80 ? 13.264 10.344 -14.585 1.00 94.50 80 ARG A O 1
ATOM 544 N N . VAL A 1 81 ? 14.061 9.984 -12.508 1.00 95.38 81 VAL A N 1
ATOM 545 C CA . VAL A 1 81 ? 15.308 10.750 -12.673 1.00 95.38 81 VAL A CA 1
ATOM 546 C C . VAL A 1 81 ? 16.277 10.027 -13.608 1.00 95.38 81 VAL A C 1
ATOM 548 O O . VAL A 1 81 ? 16.882 10.670 -14.461 1.00 95.38 81 VAL A O 1
ATOM 551 N N . GLN A 1 82 ? 16.397 8.701 -13.492 1.00 93.56 82 GLN A N 1
ATOM 552 C CA . GLN A 1 82 ? 17.242 7.899 -14.384 1.00 93.56 82 GLN A CA 1
ATOM 553 C C . GLN A 1 82 ? 16.770 7.985 -15.846 1.00 93.56 82 GLN A C 1
ATOM 555 O O . GLN A 1 82 ? 17.592 8.060 -16.766 1.00 93.56 82 GLN A O 1
ATOM 560 N N . GLY A 1 83 ? 15.451 8.006 -16.070 1.00 91.75 83 GLY A N 1
ATOM 561 C CA . GLY A 1 83 ? 14.869 8.126 -17.406 1.00 91.75 83 GLY A CA 1
ATOM 562 C C . GLY A 1 83 ? 15.392 7.033 -18.344 1.00 91.75 83 GLY A C 1
ATOM 563 O O . GLY A 1 83 ? 15.461 5.867 -17.967 1.00 91.75 83 GLY A O 1
ATOM 564 N N . GLY A 1 84 ? 15.820 7.407 -19.552 1.00 89.38 84 GLY A N 1
ATOM 565 C CA . GLY A 1 84 ? 16.364 6.464 -20.541 1.00 89.38 84 GLY A CA 1
ATOM 566 C C . GLY A 1 84 ? 17.639 5.717 -20.115 1.00 89.38 84 GLY A C 1
ATOM 567 O O . GLY A 1 84 ? 17.976 4.716 -20.738 1.00 89.38 84 GLY A O 1
ATOM 568 N N . HIS A 1 85 ? 18.324 6.154 -19.052 1.00 90.19 85 HIS A N 1
ATOM 569 C CA . HIS A 1 85 ? 19.486 5.452 -18.489 1.00 90.19 85 HIS A CA 1
ATOM 570 C C . HIS A 1 85 ? 19.100 4.347 -17.500 1.00 90.19 85 HIS A C 1
ATOM 572 O O . HIS A 1 85 ? 19.976 3.647 -16.994 1.00 90.19 85 HIS A O 1
ATOM 578 N N . SER A 1 86 ? 17.811 4.202 -17.183 1.00 90.81 86 SER A N 1
ATOM 579 C CA . SER A 1 86 ? 17.360 3.125 -16.310 1.00 90.81 86 SER A CA 1
ATOM 580 C C . SER A 1 86 ? 17.491 1.758 -17.003 1.00 90.81 86 SER A C 1
ATOM 582 O O . SER A 1 86 ? 17.549 1.690 -18.237 1.00 90.81 86 SER A O 1
ATOM 584 N N . PRO A 1 87 ? 17.436 0.647 -16.244 1.00 88.31 87 PRO A N 1
ATOM 585 C CA . PRO A 1 87 ? 17.406 -0.707 -16.805 1.00 88.31 87 PRO A CA 1
ATOM 586 C C . PRO A 1 87 ? 16.249 -0.969 -17.785 1.00 88.31 87 PRO A C 1
ATOM 588 O O . PRO A 1 87 ? 16.276 -1.961 -18.506 1.00 88.31 87 PRO A O 1
ATOM 591 N N . PHE A 1 88 ? 15.230 -0.104 -17.800 1.00 91.44 88 PHE A N 1
ATOM 592 C CA . PHE A 1 88 ? 14.062 -0.204 -18.675 1.00 91.44 88 PHE A CA 1
ATOM 593 C C . PHE A 1 88 ? 14.167 0.680 -19.928 1.00 91.44 88 PHE A C 1
ATOM 595 O O . PHE A 1 88 ? 13.273 0.641 -20.770 1.00 91.44 88 PHE A O 1
ATOM 602 N N . SER A 1 89 ? 15.230 1.482 -20.069 1.00 91.75 89 SER A N 1
ATOM 603 C CA . SER A 1 89 ? 15.502 2.335 -21.235 1.00 91.75 89 SER A CA 1
ATOM 604 C C . SER A 1 89 ? 14.270 3.138 -21.692 1.00 91.75 89 SER A C 1
ATOM 606 O O . SER A 1 89 ? 13.754 3.956 -20.926 1.00 91.75 89 SER A O 1
ATOM 608 N N . GLU A 1 90 ? 13.742 2.911 -22.898 1.00 91.94 90 GLU A N 1
ATOM 609 C CA . GLU A 1 90 ? 12.555 3.623 -23.399 1.00 91.94 90 GLU A CA 1
ATOM 610 C C . GLU A 1 90 ? 11.261 3.277 -22.644 1.00 91.94 90 GLU A C 1
ATOM 612 O O . GLU A 1 90 ? 10.342 4.092 -22.561 1.00 91.94 90 GLU A O 1
ATOM 617 N N . GLN A 1 91 ? 11.193 2.101 -22.015 1.00 92.75 91 GLN A N 1
ATOM 618 C CA . GLN A 1 91 ? 10.029 1.660 -21.245 1.00 92.75 91 GLN A CA 1
ATOM 619 C C . GLN A 1 91 ? 9.950 2.312 -19.859 1.00 92.75 91 GLN A C 1
ATOM 621 O O . GLN A 1 91 ? 8.941 2.163 -19.173 1.00 92.75 91 GLN A O 1
ATOM 626 N N . THR A 1 92 ? 10.966 3.072 -19.438 1.00 94.75 92 THR A N 1
ATOM 627 C CA . THR A 1 92 ? 11.026 3.691 -18.103 1.00 94.75 92 THR A CA 1
ATOM 628 C C . THR A 1 92 ? 9.773 4.499 -17.770 1.00 94.75 92 THR A C 1
ATOM 630 O O . THR A 1 92 ? 9.238 4.383 -16.669 1.00 94.75 92 THR A O 1
ATOM 633 N N . SER A 1 93 ? 9.255 5.278 -18.724 1.00 94.88 93 SER A N 1
ATOM 634 C CA . SER A 1 93 ? 8.027 6.062 -18.526 1.00 94.88 93 SER A CA 1
ATOM 635 C C . SER A 1 93 ? 6.809 5.166 -18.260 1.00 94.88 93 SER A C 1
ATOM 637 O O . SER A 1 93 ? 6.041 5.408 -17.326 1.00 94.88 93 SER A O 1
ATOM 639 N N . VAL A 1 94 ? 6.682 4.074 -19.022 1.00 96.25 94 VAL A N 1
ATOM 640 C CA . VAL A 1 94 ? 5.609 3.079 -18.873 1.00 96.25 94 VAL A CA 1
ATOM 641 C C . VAL A 1 94 ? 5.703 2.386 -17.513 1.00 96.25 94 VAL A C 1
ATOM 643 O O . VAL A 1 94 ? 4.696 2.259 -16.819 1.00 96.25 94 VAL A O 1
ATOM 646 N N . VAL A 1 95 ? 6.912 2.014 -17.083 1.00 96.69 95 VAL A N 1
ATOM 647 C CA . VAL A 1 95 ? 7.160 1.403 -15.768 1.00 96.69 95 VAL A CA 1
ATOM 648 C C . VAL A 1 95 ? 6.801 2.369 -14.641 1.00 96.69 95 VAL A C 1
ATOM 650 O O . VAL A 1 95 ? 6.061 2.002 -13.730 1.00 96.69 95 VAL A O 1
ATOM 653 N N . VAL A 1 96 ? 7.244 3.627 -14.714 1.00 97.31 96 VAL A N 1
ATOM 654 C CA . VAL A 1 96 ? 6.892 4.668 -13.735 1.00 97.31 96 VAL A CA 1
ATOM 655 C C . VAL A 1 96 ? 5.375 4.841 -13.643 1.00 97.31 96 VAL A C 1
ATOM 657 O O . VAL A 1 96 ? 4.832 4.929 -12.538 1.00 97.31 96 VAL A O 1
ATOM 660 N N . GLN A 1 97 ? 4.672 4.861 -14.776 1.00 97.50 97 GLN A N 1
ATOM 661 C CA . GLN A 1 97 ? 3.217 4.990 -14.810 1.00 97.50 97 GLN A CA 1
ATOM 662 C C . GLN A 1 97 ? 2.519 3.760 -14.212 1.00 97.50 97 GLN A C 1
ATOM 664 O O . GLN A 1 97 ? 1.617 3.913 -13.386 1.00 97.50 97 GLN A O 1
ATOM 669 N N . ALA A 1 98 ? 2.962 2.553 -14.565 1.00 97.56 98 ALA A N 1
ATOM 670 C CA . ALA A 1 98 ? 2.429 1.299 -14.042 1.00 97.56 98 ALA A CA 1
ATOM 671 C C . ALA A 1 98 ? 2.605 1.185 -12.520 1.00 97.56 98 ALA A C 1
ATOM 673 O O . ALA A 1 98 ? 1.653 0.859 -11.806 1.00 97.56 98 ALA A O 1
ATOM 674 N N . LEU A 1 99 ? 3.789 1.522 -12.000 1.00 97.62 99 LEU A N 1
ATOM 675 C CA . LEU A 1 99 ? 4.061 1.552 -10.561 1.00 97.62 99 LEU A CA 1
ATOM 676 C C . LEU A 1 99 ? 3.208 2.615 -9.853 1.00 97.62 99 LEU A C 1
ATOM 678 O O . LEU A 1 99 ? 2.624 2.345 -8.806 1.00 97.62 99 LEU A O 1
ATOM 682 N N . SER A 1 100 ? 3.063 3.804 -10.446 1.00 97.69 100 SER A N 1
ATOM 683 C CA . SER A 1 100 ? 2.233 4.886 -9.887 1.00 97.69 100 SER A CA 1
ATOM 684 C C . SER A 1 100 ? 0.747 4.503 -9.824 1.00 97.69 100 SER A C 1
ATOM 686 O O . SER A 1 100 ? 0.050 4.799 -8.846 1.00 97.69 100 SER A O 1
ATOM 688 N N . TYR A 1 101 ? 0.253 3.793 -10.840 1.00 97.56 101 TYR A N 1
ATOM 689 C CA . TYR A 1 101 ? -1.102 3.249 -10.841 1.00 97.56 101 TYR A CA 1
ATOM 690 C C . TYR A 1 101 ? -1.265 2.156 -9.772 1.00 97.56 101 TYR A C 1
ATOM 692 O O . TYR A 1 101 ? -2.246 2.164 -9.024 1.00 97.56 101 TYR A O 1
ATOM 700 N N . GLY A 1 102 ? -0.266 1.282 -9.614 1.00 96.94 102 GLY A N 1
ATOM 701 C CA . GLY A 1 102 ? -0.234 0.268 -8.557 1.00 96.94 102 GLY A CA 1
ATOM 702 C C . GLY A 1 102 ? -0.251 0.869 -7.147 1.00 96.94 102 GLY A C 1
ATOM 703 O O . GLY A 1 102 ? -1.027 0.415 -6.304 1.00 96.94 102 GLY A O 1
ATOM 704 N N . MET A 1 103 ? 0.506 1.946 -6.909 1.00 96.88 103 MET A N 1
ATOM 705 C CA . MET A 1 103 ? 0.480 2.725 -5.660 1.00 96.88 103 MET A CA 1
ATOM 706 C C . MET A 1 103 ? -0.907 3.304 -5.375 1.00 96.88 103 MET A C 1
ATOM 708 O O . MET A 1 103 ? -1.414 3.207 -4.257 1.00 96.88 103 MET A O 1
ATOM 712 N N . THR A 1 104 ? -1.553 3.861 -6.400 1.00 97.06 104 THR A N 1
ATOM 713 C CA . THR A 1 104 ? -2.915 4.397 -6.282 1.00 97.06 104 THR A CA 1
ATOM 714 C C . THR A 1 104 ? -3.910 3.289 -5.927 1.00 97.06 104 THR A C 1
ATOM 716 O O . THR A 1 104 ? -4.759 3.473 -5.053 1.00 97.06 104 THR A O 1
ATOM 719 N N . GLY A 1 105 ? -3.790 2.116 -6.555 1.00 96.38 105 GLY A N 1
ATOM 720 C CA . GLY A 1 105 ? -4.580 0.934 -6.208 1.00 96.38 105 GLY A CA 1
ATOM 721 C C . GLY A 1 105 ? -4.362 0.496 -4.759 1.00 96.38 105 GLY A C 1
ATOM 722 O O . GLY A 1 105 ? -5.329 0.283 -4.029 1.00 96.38 105 GLY A O 1
ATOM 723 N N . ALA A 1 106 ? -3.109 0.432 -4.309 1.00 95.88 106 ALA A N 1
ATOM 724 C CA . ALA A 1 106 ? -2.780 0.055 -2.938 1.00 95.88 106 ALA A CA 1
ATOM 725 C C . ALA A 1 106 ? -3.330 1.054 -1.911 1.00 95.88 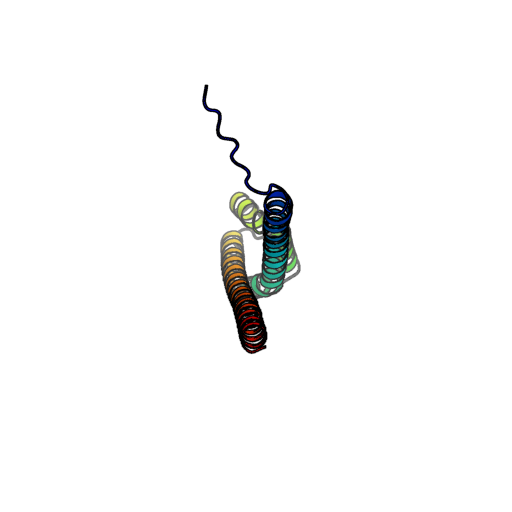106 ALA A C 1
ATOM 727 O O . ALA A 1 106 ? -3.872 0.647 -0.884 1.00 95.88 106 ALA A O 1
ATOM 728 N N . ALA A 1 107 ? -3.265 2.355 -2.209 1.00 95.50 107 ALA A N 1
ATOM 729 C CA . ALA A 1 107 ? -3.837 3.396 -1.361 1.00 95.50 107 ALA A CA 1
ATOM 730 C C . ALA A 1 107 ? -5.359 3.236 -1.226 1.00 95.50 107 ALA A C 1
ATOM 732 O O . ALA A 1 107 ? -5.891 3.338 -0.123 1.00 95.50 107 ALA A O 1
ATOM 733 N N . ARG A 1 108 ? -6.060 2.905 -2.321 1.00 96.81 108 ARG A N 1
ATOM 734 C CA . ARG A 1 108 ? -7.505 2.615 -2.292 1.00 96.81 108 ARG A CA 1
ATOM 735 C C . ARG A 1 108 ? -7.829 1.408 -1.413 1.00 96.81 108 ARG A C 1
ATOM 737 O O . ARG A 1 108 ? -8.728 1.501 -0.584 1.00 96.81 108 ARG A O 1
ATOM 744 N N . TYR A 1 109 ? -7.094 0.302 -1.550 1.00 93.81 109 TYR A N 1
ATOM 745 C CA . TYR A 1 109 ? -7.287 -0.870 -0.688 1.00 93.81 109 TYR A CA 1
ATOM 746 C C . TYR A 1 109 ? -7.008 -0.560 0.786 1.00 93.81 109 TYR A C 1
ATOM 748 O O . TYR A 1 109 ? -7.771 -0.986 1.651 1.00 93.81 109 TYR A O 1
ATOM 756 N N . SER A 1 110 ? -5.964 0.223 1.070 1.00 93.62 110 SER A N 1
ATOM 757 C CA . SER A 1 110 ? -5.643 0.659 2.431 1.00 93.62 110 SER A CA 1
ATOM 758 C C . SER A 1 110 ? -6.752 1.525 3.032 1.00 93.62 110 SER A C 1
ATOM 760 O O . SER A 1 110 ? -7.179 1.280 4.158 1.00 93.62 110 SER A O 1
ATOM 762 N N . LEU A 1 111 ? -7.307 2.465 2.260 1.00 94.94 111 LEU A N 1
ATOM 763 C CA . LEU A 1 111 ? -8.448 3.277 2.689 1.00 94.94 111 LEU A CA 1
ATOM 764 C C . LEU A 1 111 ? -9.684 2.422 2.977 1.00 94.94 111 LEU A C 1
ATOM 766 O O . LEU A 1 111 ? -10.300 2.595 4.023 1.00 94.94 111 LEU A O 1
ATOM 770 N N . LEU A 1 112 ? -10.016 1.466 2.104 1.00 95.12 112 LEU A N 1
ATOM 771 C CA . LEU A 1 112 ? -11.140 0.549 2.327 1.00 95.12 112 LEU A CA 1
ATOM 772 C C . LEU A 1 112 ? -10.963 -0.267 3.613 1.00 95.12 112 LEU A C 1
ATOM 774 O O . LEU A 1 112 ? -11.896 -0.382 4.409 1.00 95.12 112 LEU A O 1
ATOM 778 N N . ALA A 1 113 ? -9.763 -0.798 3.843 1.00 92.50 113 ALA A N 1
ATOM 779 C CA . ALA A 1 113 ? -9.448 -1.533 5.061 1.00 92.50 113 ALA A CA 1
ATOM 780 C C . ALA A 1 113 ? -9.517 -0.638 6.307 1.00 92.50 113 ALA A C 1
ATOM 782 O O . ALA A 1 113 ? -10.098 -1.039 7.314 1.00 92.50 113 ALA A O 1
ATOM 783 N N . ALA A 1 114 ? -8.987 0.585 6.238 1.00 92.06 114 ALA A N 1
ATOM 784 C CA . ALA A 1 114 ? -9.068 1.557 7.322 1.00 92.06 114 ALA A CA 1
ATOM 785 C C . ALA A 1 114 ? -10.527 1.913 7.647 1.00 92.06 114 ALA A C 1
ATOM 787 O O . ALA A 1 114 ? -10.914 1.924 8.814 1.00 92.06 114 ALA A O 1
ATOM 788 N N . THR A 1 115 ? -11.364 2.131 6.629 1.00 95.12 115 THR A N 1
ATOM 789 C CA . THR A 1 115 ? -12.804 2.358 6.800 1.00 95.12 115 THR A CA 1
ATOM 790 C C . THR A 1 115 ? -13.485 1.166 7.473 1.00 95.12 115 THR A C 1
ATOM 792 O O . THR A 1 115 ? -14.251 1.361 8.417 1.00 95.12 115 THR A O 1
ATOM 795 N N . ALA A 1 116 ? -13.183 -0.064 7.050 1.00 94.44 116 ALA A N 1
ATOM 796 C CA . ALA A 1 116 ? -13.722 -1.267 7.683 1.00 94.44 116 ALA A CA 1
ATOM 797 C C . ALA A 1 116 ? -13.294 -1.376 9.157 1.00 94.44 116 ALA A C 1
ATOM 799 O O . ALA A 1 116 ? -14.117 -1.659 10.028 1.00 94.44 116 ALA A O 1
ATOM 800 N N . PHE A 1 117 ? -12.028 -1.086 9.459 1.00 91.56 117 PHE 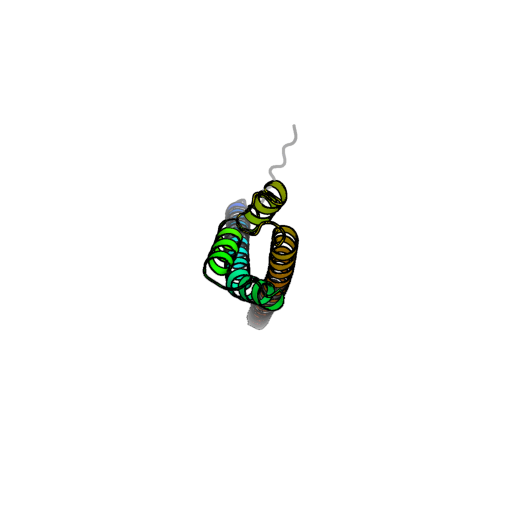A N 1
ATOM 801 C CA . PHE A 1 117 ? -11.500 -1.124 10.820 1.00 91.56 117 PHE A CA 1
ATOM 802 C C . PHE A 1 117 ? -12.151 -0.067 11.724 1.00 91.56 117 PHE A C 1
ATOM 804 O O . PHE A 1 117 ? -12.536 -0.362 12.856 1.00 91.56 117 PHE A O 1
ATOM 811 N N . LEU A 1 118 ? -12.358 1.148 11.206 1.00 92.06 118 LEU A N 1
ATOM 812 C CA . LEU A 1 118 ? -13.093 2.207 11.900 1.00 92.06 118 LEU A CA 1
ATOM 813 C C . LEU A 1 118 ? -14.549 1.813 12.163 1.00 92.06 118 LEU A C 1
ATOM 815 O O . LEU A 1 118 ? -15.044 2.044 13.265 1.00 92.06 118 LEU A O 1
ATOM 819 N N . ALA A 1 119 ? -15.221 1.181 11.199 1.00 95.75 119 ALA A N 1
ATOM 820 C CA . ALA A 1 119 ? -16.584 0.692 11.386 1.00 95.75 119 ALA A CA 1
ATOM 821 C C . ALA A 1 119 ? -16.661 -0.363 12.504 1.00 95.75 119 ALA A C 1
ATOM 823 O O . ALA A 1 119 ? -17.543 -0.291 13.361 1.00 95.75 119 ALA A O 1
ATOM 824 N N . LEU A 1 120 ? -15.706 -1.298 12.557 1.00 93.06 120 LEU A N 1
ATOM 825 C CA . LEU A 1 120 ? -15.617 -2.293 13.631 1.00 93.06 120 LEU A CA 1
ATOM 826 C C . LEU A 1 120 ? -15.355 -1.647 15.000 1.00 93.06 120 LEU A C 1
ATOM 828 O O . LEU A 1 120 ? -16.022 -1.986 15.983 1.00 93.06 120 LEU A O 1
ATOM 832 N N . GLY A 1 121 ? -14.429 -0.687 15.065 1.00 90.69 121 GLY A N 1
ATOM 833 C CA . GLY A 1 121 ? -14.156 0.082 16.280 1.00 90.69 121 GLY A CA 1
ATOM 834 C C . GLY A 1 121 ? -15.386 0.855 16.762 1.00 90.69 121 GLY A C 1
ATOM 835 O O . GLY A 1 121 ? -15.723 0.822 17.946 1.00 90.69 121 GLY A O 1
ATOM 836 N N . PHE A 1 122 ? -16.118 1.472 15.835 1.00 92.31 122 PHE A N 1
ATOM 837 C CA . PHE A 1 122 ? -17.349 2.204 16.117 1.00 92.31 122 PHE A CA 1
ATOM 838 C C . PHE A 1 122 ? -18.461 1.295 16.660 1.00 92.31 122 PHE A C 1
ATOM 840 O O . PHE A 1 122 ? -19.073 1.611 17.681 1.00 92.31 122 PHE A O 1
ATOM 847 N N . VAL A 1 123 ? -18.691 0.130 16.041 1.00 95.88 123 VAL A N 1
ATOM 848 C CA . VAL A 1 123 ? -19.669 -0.864 16.529 1.00 95.88 123 VAL A CA 1
ATOM 849 C C . VAL A 1 123 ? -19.310 -1.354 17.931 1.00 95.88 123 VAL A C 1
ATOM 851 O O . VAL A 1 123 ? -20.188 -1.467 18.790 1.00 95.88 123 VAL A O 1
ATOM 854 N N . SER A 1 124 ? -18.025 -1.598 18.184 1.00 92.31 124 SER A N 1
ATOM 855 C CA . SER A 1 124 ? -17.531 -2.028 19.494 1.00 92.31 124 SER A CA 1
ATOM 856 C C . SER A 1 124 ? -17.788 -0.960 20.561 1.00 92.31 124 SER A C 1
ATOM 858 O O . SER A 1 124 ? -18.363 -1.260 21.607 1.00 92.31 124 SER A O 1
ATOM 860 N N . ALA A 1 125 ? -17.469 0.303 20.266 1.00 89.81 125 ALA A N 1
ATOM 861 C CA . ALA A 1 125 ? -17.729 1.428 21.163 1.00 89.81 125 ALA A CA 1
ATOM 862 C C . ALA A 1 125 ? -19.230 1.608 21.460 1.00 89.81 125 ALA A C 1
ATOM 864 O O . ALA A 1 125 ? -19.615 1.822 22.611 1.00 89.81 125 ALA A O 1
ATOM 865 N N . MET A 1 126 ? -20.096 1.463 20.449 1.00 94.38 126 MET A N 1
ATOM 866 C CA . MET A 1 126 ? -21.550 1.521 20.644 1.00 94.38 126 MET A CA 1
ATOM 867 C C . MET A 1 126 ? -22.067 0.401 21.553 1.00 94.38 126 MET A C 1
ATOM 869 O O . MET A 1 126 ? -22.931 0.657 22.392 1.00 94.38 126 MET A O 1
ATOM 873 N N . ARG A 1 127 ? -21.547 -0.828 21.417 1.00 93.31 127 ARG A N 1
ATOM 874 C CA . ARG A 1 127 ? -21.927 -1.951 22.290 1.00 93.31 127 ARG A CA 1
ATOM 875 C C . ARG A 1 127 ? -21.499 -1.731 23.738 1.00 93.31 127 ARG A C 1
ATOM 877 O O . ARG A 1 127 ? -22.314 -1.939 24.629 1.00 93.31 127 ARG A O 1
ATOM 884 N N . VAL A 1 128 ? -20.274 -1.252 23.965 1.00 91.25 128 VAL A N 1
ATOM 885 C CA . VAL A 1 128 ? -19.783 -0.918 25.315 1.00 91.25 128 VAL A CA 1
ATOM 886 C C . VAL A 1 128 ? -20.654 0.161 25.959 1.00 91.25 128 VAL A C 1
ATOM 888 O O . VAL A 1 128 ? -21.059 0.025 27.110 1.00 91.25 128 VAL A O 1
ATOM 891 N N . ARG A 1 129 ? -21.012 1.205 25.201 1.00 89.75 129 ARG A N 1
ATOM 892 C CA . ARG A 1 129 ? -21.887 2.273 25.699 1.00 89.75 129 ARG A CA 1
ATOM 893 C C . ARG A 1 129 ? -23.293 1.773 26.041 1.00 89.75 129 ARG A C 1
ATOM 895 O O . ARG A 1 129 ? -23.855 2.210 27.037 1.00 89.75 129 ARG A O 1
ATOM 902 N N . ARG A 1 130 ? -23.862 0.868 25.236 1.00 89.56 130 ARG A N 1
ATOM 903 C CA . ARG A 1 130 ? -25.162 0.246 25.538 1.00 89.56 130 ARG A CA 1
ATOM 904 C C . ARG A 1 130 ? -25.118 -0.563 26.833 1.00 89.56 130 ARG A C 1
ATOM 906 O O . ARG A 1 130 ? -25.953 -0.325 27.694 1.00 89.56 130 ARG A O 1
ATOM 913 N N . ALA A 1 131 ? -24.111 -1.419 27.003 1.00 89.12 131 ALA A N 1
ATOM 914 C CA . ALA A 1 131 ? -23.955 -2.217 28.219 1.00 89.12 131 ALA A CA 1
ATOM 915 C C . ALA A 1 131 ? -23.797 -1.342 29.479 1.00 89.12 131 ALA A C 1
ATOM 917 O O . ALA A 1 131 ? -24.414 -1.613 30.502 1.00 89.12 131 ALA A O 1
ATOM 918 N N . ALA A 1 132 ? -23.038 -0.243 29.397 1.00 86.62 132 ALA A N 1
ATOM 919 C CA . ALA A 1 132 ? -22.888 0.695 30.515 1.00 86.62 132 ALA A CA 1
ATOM 920 C C . ALA A 1 132 ? -24.211 1.390 30.909 1.00 86.62 132 ALA A C 1
ATOM 922 O O . ALA A 1 132 ? -24.461 1.643 32.091 1.00 86.62 132 ALA A O 1
ATOM 923 N N . ASN A 1 133 ? -25.073 1.682 29.930 1.00 84.25 133 ASN A N 1
ATOM 924 C CA . ASN A 1 133 ? -26.392 2.268 30.176 1.00 84.25 133 ASN A CA 1
ATOM 925 C C . ASN A 1 133 ? -27.382 1.257 30.788 1.00 84.25 133 ASN A C 1
ATOM 927 O O . ASN A 1 133 ? -28.257 1.651 31.552 1.00 84.25 133 ASN A O 1
ATOM 931 N N . GLU A 1 134 ? -27.260 -0.034 30.468 1.00 82.00 134 GLU A N 1
ATOM 932 C CA . GLU A 1 134 ? -28.113 -1.089 31.036 1.00 82.00 134 GLU A CA 1
ATOM 933 C C . GLU A 1 134 ? -27.783 -1.320 32.519 1.00 82.00 134 GLU A C 1
ATOM 935 O O . GLU A 1 134 ? -28.687 -1.305 33.356 1.00 82.00 134 GLU A O 1
ATOM 940 N N . SER A 1 135 ? -26.495 -1.402 32.875 1.00 72.31 135 SER A N 1
ATOM 941 C CA . SER A 1 135 ? -26.057 -1.570 34.270 1.00 72.31 135 SER A CA 1
ATOM 942 C C . SER A 1 135 ? -26.513 -0.433 35.193 1.00 72.31 135 SER A C 1
ATOM 944 O O . SER A 1 135 ? -26.933 -0.681 36.319 1.00 72.31 135 SER A O 1
ATOM 946 N N . SER A 1 136 ? -26.497 0.813 34.709 1.00 69.31 136 SER A N 1
ATOM 947 C CA . SER A 1 136 ? -26.924 1.980 35.499 1.00 69.31 136 SER A CA 1
ATOM 948 C C . SER A 1 136 ? -28.437 2.027 35.752 1.00 69.31 136 SER A C 1
ATOM 950 O O . SER A 1 136 ? -28.868 2.580 36.762 1.00 69.31 136 SER A O 1
ATOM 952 N N . SER A 1 137 ? -29.248 1.411 34.883 1.00 67.44 137 SER A N 1
ATOM 953 C CA . SER A 1 137 ? -30.701 1.309 35.079 1.00 67.44 137 SER A CA 1
ATOM 954 C C . SER A 1 137 ? -31.107 0.266 36.131 1.00 67.44 137 SER A C 1
ATOM 956 O O . SER A 1 137 ? -32.100 0.459 36.829 1.00 67.44 137 SER A O 1
ATOM 958 N N . MET A 1 138 ? -30.321 -0.804 36.297 1.00 64.94 138 MET A N 1
ATOM 959 C CA . MET A 1 138 ? -30.555 -1.837 37.319 1.00 64.94 138 MET A CA 1
ATOM 960 C C . MET A 1 138 ? -30.138 -1.381 38.722 1.00 64.94 138 MET A C 1
ATOM 962 O O . MET A 1 138 ? -30.761 -1.791 39.695 1.00 64.94 138 MET A O 1
ATOM 966 N N . GLU A 1 139 ? -29.146 -0.496 38.832 1.00 61.38 139 GLU A N 1
ATOM 967 C CA . GLU A 1 139 ? -28.674 0.045 40.115 1.00 61.38 139 GLU A CA 1
ATOM 968 C C . GLU A 1 139 ? -29.619 1.110 40.710 1.00 61.38 139 GLU A C 1
ATOM 970 O O . GLU A 1 139 ? -29.651 1.283 41.919 1.00 61.38 139 GLU A O 1
ATOM 975 N N . GLN A 1 140 ? -30.428 1.792 39.884 1.00 59.16 140 GLN A N 1
ATOM 976 C CA . GLN A 1 140 ? -31.466 2.736 40.347 1.00 59.16 140 GLN A CA 1
ATOM 977 C C . GLN A 1 140 ? -32.813 2.070 40.677 1.00 59.16 140 GLN A C 1
ATOM 979 O O . GLN A 1 140 ? -33.692 2.715 41.244 1.00 59.16 140 GLN A O 1
ATOM 984 N N . SER A 1 141 ? -32.998 0.803 40.294 1.00 56.19 141 SER A N 1
ATOM 985 C CA . SER A 1 141 ? -34.220 0.027 40.551 1.00 56.19 141 SER A CA 1
ATOM 986 C C . SER A 1 141 ? -34.139 -0.819 41.833 1.00 56.19 141 SER A C 1
ATOM 988 O O . SER A 1 141 ? -35.085 -1.558 42.121 1.00 56.19 141 SER A O 1
ATOM 990 N N . ASN A 1 142 ? -33.026 -0.744 42.565 1.00 50.16 142 ASN A N 1
ATOM 991 C CA . ASN A 1 142 ? -32.752 -1.470 43.805 1.00 50.16 142 ASN A CA 1
ATOM 992 C C . ASN A 1 142 ? -32.511 -0.481 44.950 1.00 50.16 142 ASN A C 1
ATOM 994 O O . ASN A 1 142 ? -32.854 -0.826 46.099 1.00 50.16 142 ASN A O 1
#

Sequence (142 aa):
MGTLLSEIPVNSFGQASATQSTVRQVGSALGTAVSGSVFSMALGLTLPKTLEAAGIMGPGAAGIAEATRQSAGSAIAELRVQGGHSPFSEQTSVVVQALSYGMTGAARYSLLAATAFLALGFVSAMRVRRAANESSSMEQSN

Radius of gyration: 25.69 Å; chains: 1; bounding box: 54×48×71 Å

pLDDT: mean 86.26, std 15.05, range [44.88, 97.69]

Secondary structure (DSSP, 8-state):
---------TTTHHHHHHHHHHHHHHHHHHHHHHHHHHHHHHHHHHHHHHHHHTT--SHHHHHHHHHHHHTTTHHHHHHHHHGGGSTTGGGHHHHHHHHHHHHHHHHHHHHHHHHHHHHHHHHHHHHHHHHHHHHHHHHS--